Protein AF-A0A654TBV3-F1 (afdb_monomer)

Foldseek 3Di:
DLLVVLVVCVVVVVVCLCDPPPDSRNVNVVVVVVCVVCVVVVHDPVRVVVVPPPD

Solvent-accessible surface area (backbone atoms only — not comparable to full-atom values): 3150 Å² total; per-residue (Å²): 108,70,50,59,58,16,45,52,39,33,74,71,65,43,61,62,28,44,65,40,79,98,48,74,7,29,47,50,42,48,50,53,53,50,52,52,52,38,49,73,74,74,40,50,74,69,56,51,56,66,74,54,79,80,125

pLDDT: mean 91.6, std 11.86, range [44.03, 97.94]

Structure (mmCIF, N/CA/C/O backbone):
data_AF-A0A654TBV3-F1
#
_entry.id   AF-A0A654TBV3-F1
#
loop_
_atom_site.group_PDB
_atom_site.id
_atom_site.type_symbol
_atom_site.l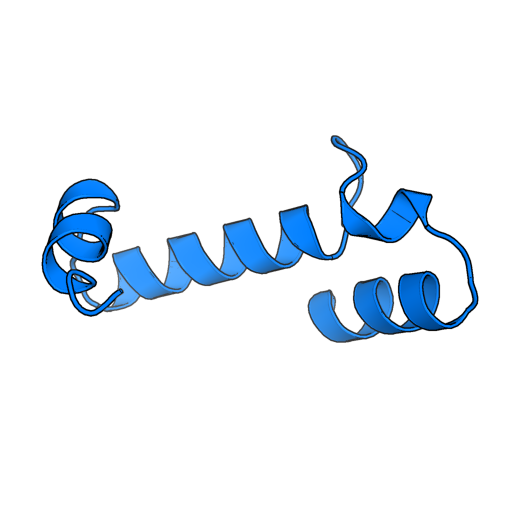abel_atom_id
_atom_site.label_alt_id
_atom_site.label_comp_id
_atom_site.label_asym_id
_atom_site.label_entity_id
_atom_site.label_seq_id
_atom_site.pdbx_PDB_ins_code
_atom_site.Cartn_x
_atom_site.Cartn_y
_atom_site.Cartn_z
_atom_site.occupancy
_atom_site.B_iso_or_equiv
_atom_site.auth_seq_id
_atom_site.auth_comp_id
_atom_site.auth_asym_id
_atom_site.auth_atom_id
_atom_site.pdbx_PDB_model_num
ATOM 1 N N . MET A 1 1 ? -4.757 -8.027 -12.253 1.00 85.81 1 MET A N 1
ATOM 2 C CA . MET A 1 1 ? -5.100 -7.267 -11.027 1.00 85.81 1 MET A CA 1
ATOM 3 C C . MET A 1 1 ? -3.982 -6.266 -10.738 1.00 85.81 1 MET A C 1
ATOM 5 O O . MET A 1 1 ? -2.834 -6.609 -11.011 1.00 85.81 1 MET A O 1
ATOM 9 N N . LYS A 1 2 ? -4.287 -5.059 -10.232 1.00 91.94 2 LYS A N 1
ATOM 10 C CA . LYS A 1 2 ? -3.318 -3.951 -10.070 1.00 91.94 2 LYS A CA 1
ATOM 11 C C . LYS A 1 2 ? -2.068 -4.329 -9.262 1.00 91.94 2 LYS A C 1
ATOM 13 O O . LYS A 1 2 ? -0.957 -4.046 -9.697 1.00 91.94 2 LYS A O 1
ATOM 18 N N . LEU A 1 3 ? -2.240 -5.067 -8.162 1.00 94.06 3 LEU A N 1
ATOM 19 C CA . LEU A 1 3 ? -1.134 -5.467 -7.283 1.00 94.06 3 LEU A CA 1
ATOM 20 C C . LEU A 1 3 ? -0.086 -6.326 -8.010 1.00 94.06 3 LEU A C 1
ATOM 22 O O . LEU A 1 3 ? 1.115 -6.114 -7.866 1.00 94.06 3 LEU A O 1
ATOM 26 N N . ARG A 1 4 ? -0.540 -7.269 -8.849 1.00 96.75 4 ARG A N 1
ATOM 27 C CA . ARG A 1 4 ? 0.351 -8.103 -9.670 1.00 96.75 4 ARG A CA 1
ATOM 28 C C . ARG A 1 4 ? 1.107 -7.261 -10.696 1.00 96.75 4 ARG A C 1
ATOM 30 O O . ARG A 1 4 ? 2.307 -7.439 -10.829 1.00 96.75 4 ARG A O 1
ATOM 37 N N . ALA A 1 5 ? 0.428 -6.324 -11.358 1.00 96.75 5 ALA A N 1
ATOM 38 C CA . ALA A 1 5 ? 1.063 -5.459 -12.349 1.00 96.75 5 ALA A CA 1
ATOM 39 C C . ALA A 1 5 ? 2.172 -4.588 -11.729 1.00 96.75 5 ALA A C 1
ATOM 41 O O . ALA A 1 5 ? 3.258 -4.487 -12.297 1.00 96.75 5 ALA A O 1
ATOM 42 N N . ALA A 1 6 ? 1.934 -4.020 -10.543 1.00 96.50 6 ALA A N 1
ATOM 43 C CA . ALA A 1 6 ? 2.946 -3.263 -9.812 1.00 96.50 6 ALA A CA 1
ATOM 44 C C . ALA A 1 6 ? 4.123 -4.149 -9.361 1.00 96.50 6 ALA A C 1
ATOM 46 O O . ALA A 1 6 ? 5.283 -3.763 -9.501 1.00 96.50 6 ALA A O 1
ATOM 47 N N . LEU A 1 7 ? 3.845 -5.374 -8.895 1.00 96.81 7 LEU A N 1
ATOM 48 C CA . LEU A 1 7 ? 4.880 -6.345 -8.528 1.00 96.81 7 LEU A CA 1
ATOM 49 C C . LEU A 1 7 ? 5.762 -6.734 -9.719 1.00 96.81 7 LEU A C 1
ATOM 51 O O . LEU A 1 7 ? 6.977 -6.854 -9.572 1.00 96.81 7 LEU A O 1
ATOM 55 N N . ASP A 1 8 ? 5.166 -6.931 -10.893 1.00 97.94 8 ASP A N 1
ATOM 56 C CA . ASP A 1 8 ? 5.901 -7.308 -12.100 1.00 97.94 8 ASP A CA 1
ATOM 57 C C . ASP A 1 8 ? 6.869 -6.193 -12.531 1.00 97.94 8 ASP A C 1
ATOM 59 O O . ASP A 1 8 ? 7.985 -6.482 -12.959 1.00 97.94 8 ASP A O 1
ATOM 63 N N . LYS A 1 9 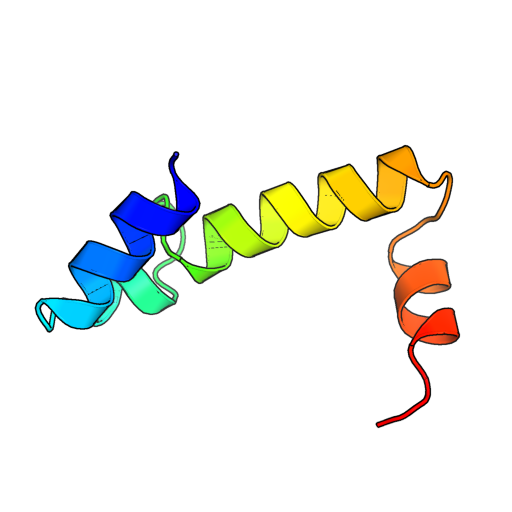? 6.501 -4.919 -12.334 1.00 96.94 9 LYS A N 1
ATOM 64 C CA . LYS A 1 9 ? 7.392 -3.767 -12.566 1.00 96.94 9 LYS A CA 1
ATOM 65 C C . LYS A 1 9 ? 8.571 -3.729 -11.597 1.00 96.94 9 LYS A C 1
ATOM 67 O O . LYS A 1 9 ? 9.707 -3.561 -12.038 1.00 96.94 9 LYS A O 1
ATOM 72 N N . VAL A 1 10 ? 8.323 -3.971 -10.308 1.00 96.94 10 VAL A N 1
ATOM 73 C CA . VAL A 1 10 ? 9.392 -4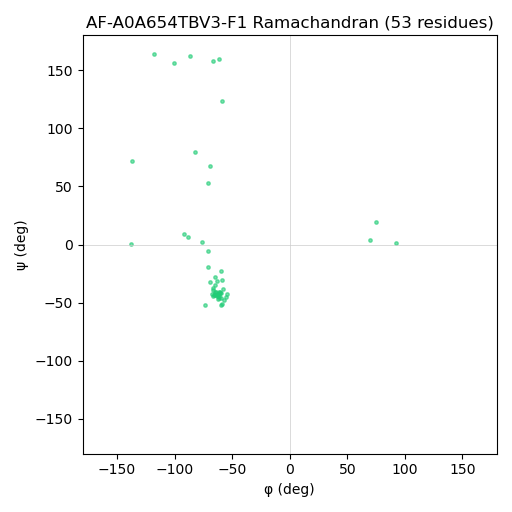.087 -9.299 1.00 96.94 10 VAL A CA 1
ATOM 74 C C . VAL A 1 10 ? 10.345 -5.230 -9.656 1.00 96.94 10 VAL A C 1
ATOM 76 O O . VAL A 1 10 ? 11.561 -5.051 -9.644 1.00 96.94 10 VAL A O 1
ATOM 79 N N . LYS A 1 11 ? 9.810 -6.399 -10.035 1.00 97.00 11 LYS A N 1
ATOM 80 C CA . LYS A 1 11 ? 10.610 -7.565 -10.450 1.00 97.00 11 LYS A CA 1
ATOM 81 C C . LYS A 1 11 ? 11.402 -7.332 -11.735 1.00 97.00 11 LYS A C 1
ATOM 83 O O . LYS A 1 11 ? 12.455 -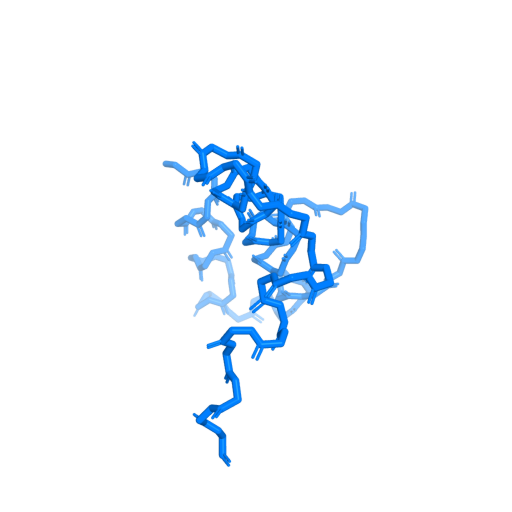7.937 -11.904 1.00 97.00 11 LYS A O 1
ATOM 88 N N . ALA A 1 12 ? 10.923 -6.453 -12.611 1.00 97.50 12 ALA A N 1
ATOM 89 C CA . ALA A 1 12 ? 11.644 -6.011 -13.800 1.00 97.50 12 ALA A CA 1
ATOM 90 C C . ALA A 1 12 ? 12.768 -4.995 -13.497 1.00 97.50 12 ALA A C 1
ATOM 92 O O . ALA A 1 12 ? 13.428 -4.532 -14.423 1.00 97.50 12 ALA A O 1
ATOM 93 N N . GLY A 1 13 ? 13.001 -4.653 -12.222 1.00 97.12 13 GLY A N 1
ATOM 94 C CA . GLY A 1 13 ? 14.078 -3.763 -11.781 1.00 97.12 13 GLY A C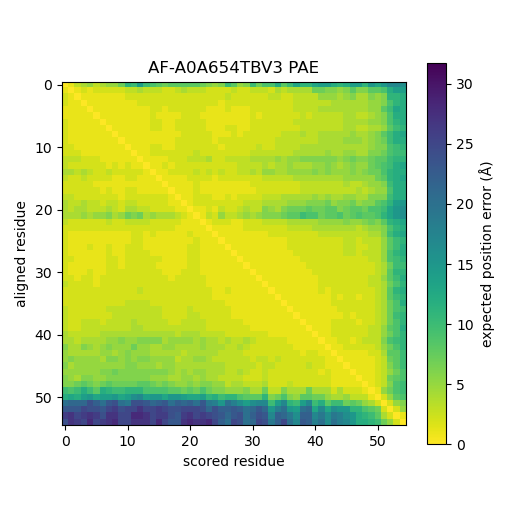A 1
ATOM 95 C C . GLY A 1 13 ? 13.681 -2.291 -11.672 1.00 97.12 13 GLY A C 1
ATOM 96 O O . GLY A 1 13 ? 14.511 -1.466 -11.292 1.00 97.12 13 GLY A O 1
ATOM 97 N N . ASP A 1 14 ? 12.424 -1.941 -11.953 1.00 96.44 14 ASP A N 1
ATOM 98 C CA . ASP A 1 14 ? 11.935 -0.573 -11.795 1.00 96.44 14 ASP A CA 1
ATOM 99 C C . ASP A 1 14 ? 11.550 -0.317 -10.327 1.00 96.44 14 ASP A C 1
ATOM 101 O O . ASP A 1 14 ? 10.386 -0.392 -9.927 1.00 96.44 14 ASP A O 1
ATOM 105 N N . ILE A 1 15 ? 12.564 -0.052 -9.497 1.00 94.25 15 ILE A N 1
ATOM 106 C CA . ILE A 1 15 ? 12.436 0.124 -8.039 1.00 94.25 15 ILE A CA 1
ATOM 107 C C . ILE A 1 15 ? 11.492 1.274 -7.664 1.00 94.25 15 ILE A C 1
ATOM 109 O O . ILE A 1 15 ? 10.895 1.248 -6.587 1.00 94.25 15 ILE A O 1
ATOM 113 N N . ALA A 1 16 ? 11.275 2.249 -8.553 1.00 94.75 16 ALA A N 1
ATOM 114 C CA . ALA A 1 16 ? 10.298 3.306 -8.313 1.00 94.75 16 ALA A CA 1
ATOM 115 C C . ALA A 1 16 ? 8.881 2.738 -8.107 1.00 94.75 16 ALA A C 1
ATOM 117 O O . ALA A 1 16 ? 8.114 3.281 -7.316 1.00 94.75 16 ALA A O 1
ATOM 118 N N . TRP A 1 17 ? 8.540 1.604 -8.727 1.00 97.62 17 TRP A N 1
ATOM 119 C CA . TRP A 1 17 ? 7.246 0.944 -8.523 1.00 97.62 17 TRP A CA 1
ATOM 120 C C . TRP A 1 17 ? 7.082 0.287 -7.155 1.00 97.62 17 TRP A C 1
ATOM 122 O O . TRP A 1 17 ? 5.987 -0.185 -6.861 1.00 97.62 17 TRP A O 1
ATOM 132 N N . LEU A 1 18 ? 8.112 0.253 -6.305 1.00 96.81 18 LEU A N 1
ATOM 133 C CA . LEU A 1 18 ? 7.990 -0.334 -4.974 1.00 96.81 18 LEU A CA 1
ATOM 134 C C . LEU A 1 18 ? 7.179 0.571 -4.039 1.00 96.81 18 LEU A C 1
ATOM 136 O O . LEU A 1 18 ? 6.215 0.105 -3.438 1.00 96.81 18 LEU A O 1
ATOM 140 N N . THR A 1 19 ? 7.548 1.853 -3.941 1.00 97.38 19 THR A N 1
ATOM 141 C CA . THR A 1 19 ? 6.981 2.785 -2.946 1.00 97.38 19 THR A CA 1
ATOM 142 C C . THR A 1 19 ? 6.668 4.184 -3.469 1.00 97.38 19 THR A C 1
ATOM 144 O O . THR A 1 19 ? 6.242 5.029 -2.680 1.00 97.38 19 THR A O 1
ATOM 147 N N . ARG A 1 20 ? 6.896 4.487 -4.759 1.00 95.94 20 ARG A N 1
ATOM 148 C CA . ARG A 1 20 ? 6.743 5.864 -5.248 1.00 95.94 20 ARG A CA 1
ATOM 149 C C . ARG A 1 20 ? 5.307 6.357 -5.010 1.00 95.94 20 ARG A C 1
ATOM 151 O O . ARG A 1 20 ? 4.363 5.737 -5.506 1.00 95.94 20 ARG A O 1
ATOM 158 N N . PRO A 1 21 ? 5.135 7.482 -4.294 1.00 90.81 21 PRO A N 1
ATOM 159 C CA . PRO A 1 21 ? 3.819 8.065 -4.088 1.00 90.81 21 PRO A CA 1
ATOM 160 C C . PRO A 1 21 ? 3.255 8.584 -5.417 1.00 90.81 21 PRO A C 1
ATOM 162 O O . PRO A 1 21 ? 4.014 8.892 -6.340 1.00 90.81 21 PRO A O 1
ATOM 165 N N . LEU A 1 22 ? 1.927 8.722 -5.494 1.00 90.81 22 LEU A N 1
ATOM 166 C CA . LEU A 1 22 ? 1.183 9.245 -6.658 1.00 90.81 22 LEU A CA 1
ATOM 167 C C . LEU A 1 22 ? 1.164 8.343 -7.904 1.00 90.81 22 LEU A C 1
ATOM 169 O O . LEU A 1 22 ? 0.617 8.737 -8.932 1.00 90.81 22 LEU A O 1
ATOM 173 N N . ILE A 1 23 ? 1.738 7.144 -7.827 1.00 93.19 23 ILE A N 1
ATOM 174 C CA . ILE A 1 23 ? 1.503 6.076 -8.799 1.00 93.19 23 ILE A CA 1
ATOM 175 C C . ILE A 1 23 ? 0.863 4.883 -8.089 1.00 93.19 23 ILE A C 1
ATOM 177 O O . ILE A 1 23 ? 0.974 4.752 -6.864 1.00 93.19 23 ILE A O 1
ATOM 181 N N . ASP A 1 24 ? 0.287 3.976 -8.875 1.00 96.31 24 ASP A N 1
ATOM 182 C CA . ASP A 1 24 ? -0.172 2.650 -8.440 1.00 96.31 24 ASP A CA 1
ATOM 183 C C . ASP A 1 24 ? 1.044 1.743 -8.139 1.00 96.31 24 ASP A C 1
ATOM 185 O O . ASP A 1 24 ? 1.200 0.653 -8.694 1.00 96.31 24 ASP A O 1
ATOM 189 N N . SER A 1 25 ? 1.957 2.226 -7.289 1.00 97.44 25 SER A N 1
ATOM 190 C CA . SER A 1 25 ? 3.091 1.463 -6.782 1.00 97.44 25 SER A CA 1
ATOM 191 C C . SER A 1 25 ? 2.585 0.255 -6.005 1.00 97.44 25 SER A C 1
ATOM 193 O O . SER A 1 25 ? 1.449 0.225 -5.526 1.00 97.44 25 SER A O 1
ATOM 195 N N . TYR A 1 26 ? 3.445 -0.745 -5.849 1.00 97.56 26 TYR A N 1
ATOM 196 C CA . TYR A 1 26 ? 3.118 -1.952 -5.107 1.00 97.56 26 TYR A CA 1
ATOM 197 C C . TYR A 1 26 ? 2.645 -1.614 -3.689 1.00 97.56 26 TYR A C 1
ATOM 199 O O . TYR A 1 26 ? 1.611 -2.120 -3.259 1.00 97.56 26 TYR A O 1
ATOM 207 N N . HIS A 1 27 ? 3.344 -0.703 -3.005 1.00 96.62 27 HIS A N 1
ATOM 208 C CA . HIS A 1 27 ? 2.941 -0.206 -1.693 1.00 96.62 27 HIS A CA 1
ATOM 209 C C . HIS A 1 27 ? 1.583 0.509 -1.719 1.00 96.62 27 HIS A C 1
ATOM 211 O O . HIS A 1 27 ? 0.749 0.222 -0.868 1.00 96.62 27 HIS A O 1
ATOM 217 N N . THR A 1 28 ? 1.334 1.408 -2.681 1.00 97.12 28 THR A N 1
ATOM 218 C CA . THR A 1 28 ? 0.054 2.138 -2.782 1.00 97.12 28 THR A CA 1
ATOM 219 C C . THR A 1 28 ? -1.118 1.174 -2.956 1.00 97.12 28 THR A C 1
ATOM 221 O O . THR A 1 28 ? -2.064 1.205 -2.178 1.00 97.12 28 THR A O 1
ATOM 224 N N . VAL A 1 29 ? -1.027 0.266 -3.932 1.00 97.12 29 VAL A N 1
ATOM 225 C CA . VAL A 1 29 ? -2.112 -0.679 -4.234 1.00 97.12 29 VAL A CA 1
ATOM 226 C C . VAL A 1 29 ? -2.324 -1.668 -3.088 1.00 97.12 29 VAL A C 1
ATOM 228 O O . VAL A 1 29 ? -3.458 -2.038 -2.790 1.00 97.12 29 VAL A O 1
ATOM 231 N N . TRP A 1 30 ? -1.244 -2.116 -2.440 1.00 96.50 30 TRP A N 1
ATOM 232 C CA . TRP A 1 30 ? -1.349 -2.951 -1.244 1.00 96.50 30 TRP A CA 1
ATOM 233 C C . TRP A 1 30 ? -2.035 -2.202 -0.099 1.00 96.50 30 TRP A C 1
ATOM 235 O O . TRP A 1 30 ? -2.905 -2.774 0.548 1.00 96.50 30 TRP A O 1
ATOM 245 N N . PHE A 1 31 ? -1.674 -0.937 0.130 1.00 95.81 31 PHE A N 1
ATOM 246 C CA . PHE A 1 31 ? -2.250 -0.114 1.190 1.00 95.81 31 PHE A CA 1
ATOM 247 C C . PHE A 1 31 ? -3.753 0.093 0.984 1.00 95.81 31 PHE A C 1
ATOM 249 O O . PHE A 1 31 ? -4.518 -0.111 1.920 1.00 95.81 31 PHE A O 1
ATOM 256 N N . GLU A 1 32 ? -4.175 0.432 -0.235 1.00 95.69 32 GLU A N 1
ATOM 257 C CA . GLU A 1 32 ? -5.591 0.587 -0.595 1.00 95.69 32 GLU A CA 1
ATOM 258 C C . GLU A 1 32 ? -6.377 -0.706 -0.344 1.00 95.69 32 GLU A C 1
ATOM 260 O O . GLU A 1 32 ? -7.368 -0.696 0.380 1.00 95.69 32 GLU A O 1
ATOM 265 N N . LEU A 1 33 ? -5.884 -1.839 -0.856 1.00 96.06 33 LEU A N 1
ATOM 266 C CA . LEU A 1 33 ? -6.510 -3.145 -0.634 1.00 96.06 33 LEU A CA 1
ATOM 267 C C . LEU A 1 33 ? -6.575 -3.505 0.858 1.00 96.06 33 LEU A C 1
ATOM 269 O O . LEU A 1 33 ? -7.565 -4.054 1.331 1.00 96.06 33 LEU A O 1
ATOM 273 N N . HIS A 1 34 ? -5.507 -3.230 1.602 1.00 95.56 34 HIS A N 1
ATOM 274 C CA . HIS A 1 34 ? -5.444 -3.501 3.032 1.00 95.56 34 HIS A CA 1
ATOM 275 C C . HIS A 1 34 ? -6.466 -2.663 3.815 1.00 95.56 34 HIS A C 1
ATOM 277 O O . HIS A 1 34 ? -7.126 -3.195 4.705 1.00 95.56 34 HIS A O 1
ATOM 283 N N . GLU A 1 35 ? -6.645 -1.386 3.460 1.00 96.31 35 GLU A N 1
ATOM 284 C CA . GLU A 1 35 ? -7.698 -0.539 4.036 1.00 96.31 35 GLU A CA 1
ATOM 285 C C . GLU A 1 35 ? -9.099 -1.067 3.730 1.00 96.31 35 GLU A C 1
ATOM 287 O O . GLU A 1 35 ? -9.938 -1.135 4.630 1.00 96.31 35 GLU A O 1
ATOM 292 N N . GLU A 1 36 ? -9.350 -1.484 2.488 1.00 96.69 36 GLU A N 1
ATOM 293 C CA . GLU A 1 36 ? -10.635 -2.068 2.096 1.00 96.69 36 GLU A CA 1
ATOM 294 C C . GLU A 1 36 ? -10.944 -3.338 2.89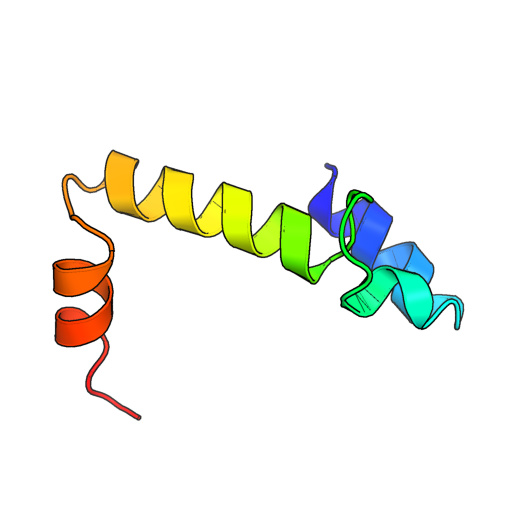9 1.00 96.69 36 GLU A C 1
ATOM 296 O O . GLU A 1 36 ? -12.074 -3.526 3.350 1.00 96.69 36 GLU A O 1
ATOM 301 N N . LEU A 1 37 ? -9.944 -4.195 3.132 1.00 96.50 37 LEU A N 1
ATOM 302 C CA . LEU A 1 37 ? -10.109 -5.412 3.929 1.00 96.50 37 LEU A CA 1
ATOM 303 C C . LEU A 1 37 ? -10.418 -5.109 5.3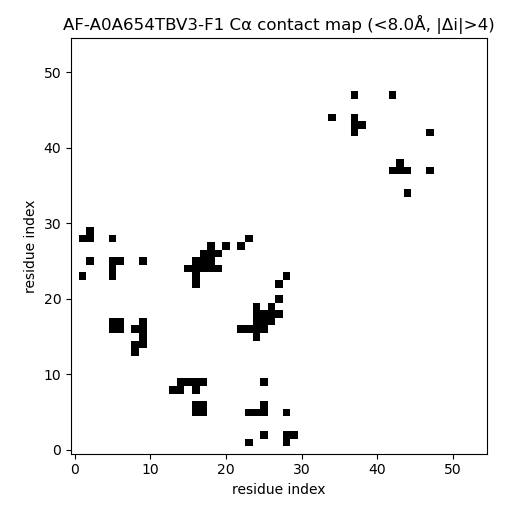97 1.00 96.50 37 LEU A C 1
ATOM 305 O O . LEU A 1 37 ? -11.314 -5.738 5.953 1.00 96.50 37 LEU A O 1
ATOM 309 N N . ILE A 1 38 ? -9.721 -4.143 6.006 1.00 96.00 38 ILE A N 1
ATOM 310 C CA . ILE A 1 38 ? -9.983 -3.692 7.383 1.00 96.00 38 ILE A CA 1
ATOM 311 C C . ILE A 1 38 ? -11.437 -3.230 7.529 1.00 96.00 38 ILE A C 1
ATOM 313 O O . ILE A 1 38 ? -12.145 -3.668 8.437 1.00 96.00 38 ILE A O 1
ATOM 317 N N . GLN A 1 39 ? -11.908 -2.406 6.593 1.00 96.44 39 GLN A N 1
ATOM 318 C CA . GLN A 1 39 ? -13.288 -1.923 6.596 1.00 96.44 39 GLN A CA 1
ATOM 319 C C . GLN A 1 39 ? -14.292 -3.053 6.351 1.00 96.44 39 GLN A C 1
ATOM 321 O O . GLN A 1 39 ? -15.336 -3.101 7.001 1.00 96.44 39 GLN A O 1
ATOM 326 N N . ALA A 1 40 ? -13.977 -3.990 5.452 1.00 97.00 40 ALA A N 1
ATOM 327 C CA . ALA A 1 40 ? -14.843 -5.123 5.137 1.00 97.00 40 ALA A CA 1
ATOM 328 C C . ALA A 1 40 ? -15.072 -6.050 6.341 1.00 97.00 40 ALA A C 1
ATOM 330 O O . ALA A 1 40 ? -16.148 -6.634 6.463 1.00 97.00 40 ALA A O 1
ATOM 331 N N . VAL A 1 41 ? -14.092 -6.166 7.244 1.00 95.94 41 VAL A N 1
ATOM 332 C CA . VAL A 1 41 ? -14.231 -6.929 8.497 1.00 95.94 41 VAL A CA 1
ATOM 333 C C . VAL A 1 41 ? -14.799 -6.101 9.657 1.00 95.94 41 VAL A C 1
ATOM 335 O O . VAL A 1 41 ? -14.888 -6.601 10.775 1.00 95.94 41 VAL A O 1
ATOM 338 N N . GLY A 1 42 ? -15.217 -4.857 9.404 1.00 96.06 42 GLY A N 1
ATOM 339 C CA . GLY A 1 42 ? -15.846 -3.983 10.396 1.00 96.06 42 GLY A CA 1
ATOM 340 C C . GLY A 1 42 ? -14.877 -3.387 11.416 1.00 96.06 42 GLY A C 1
ATOM 341 O O . GLY A 1 42 ? -15.320 -2.966 12.481 1.00 96.06 42 GLY A O 1
ATOM 342 N N . LEU A 1 43 ? -13.578 -3.360 11.108 1.00 95.81 43 LEU A N 1
ATOM 343 C CA . LEU A 1 43 ? -12.552 -2.773 11.965 1.00 95.81 43 LEU A CA 1
ATOM 344 C C . LEU A 1 43 ? -12.157 -1.380 11.473 1.00 95.81 43 LEU A C 1
ATOM 346 O O . LEU A 1 43 ? -12.252 -1.042 10.293 1.00 95.81 43 LEU A O 1
ATOM 350 N N . THR A 1 44 ? -11.642 -0.575 12.392 1.00 94.44 44 TH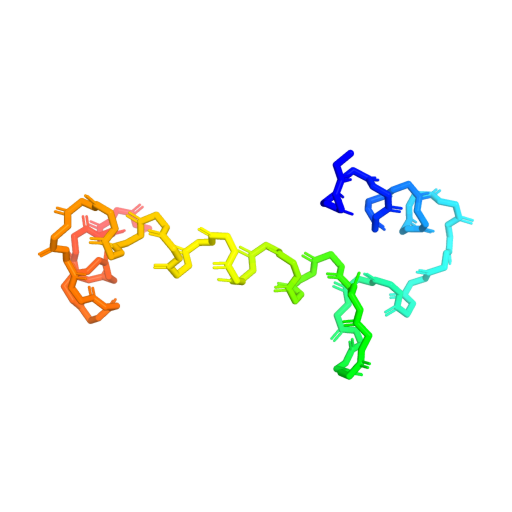R A N 1
ATOM 351 C CA . THR A 1 44 ? -10.816 0.591 12.082 1.00 94.44 44 THR A CA 1
ATOM 352 C C . THR A 1 44 ? -9.349 0.184 11.934 1.00 94.44 44 THR A C 1
ATOM 354 O O . THR A 1 44 ? -8.912 -0.861 12.419 1.00 94.44 44 THR A O 1
ATOM 357 N N . ARG A 1 45 ? -8.541 1.039 11.296 1.00 89.56 45 ARG A N 1
ATOM 358 C CA . ARG A 1 45 ? -7.092 0.816 11.168 1.00 89.56 45 ARG A CA 1
ATOM 359 C C . ARG A 1 45 ? -6.385 0.679 12.519 1.00 89.56 45 ARG A C 1
ATOM 361 O O . ARG A 1 45 ? -5.468 -0.126 12.642 1.00 89.56 45 ARG A O 1
ATOM 368 N N . ASP A 1 46 ? -6.799 1.459 13.511 1.00 93.06 46 ASP A N 1
ATOM 369 C CA . ASP A 1 46 ? -6.238 1.406 14.863 1.00 93.06 46 ASP A CA 1
ATOM 370 C C . ASP A 1 46 ? -6.580 0.082 15.570 1.00 93.06 46 ASP A C 1
ATOM 372 O O . ASP A 1 46 ? -5.702 -0.550 16.153 1.00 93.06 46 ASP A O 1
ATOM 376 N N . GLU A 1 47 ? -7.821 -0.398 15.444 1.00 92.25 47 GLU A N 1
ATOM 377 C CA . GLU A 1 47 ? -8.225 -1.710 15.970 1.00 92.25 47 GLU A CA 1
ATOM 378 C C . GLU A 1 47 ? -7.491 -2.856 15.267 1.00 92.25 47 GLU A C 1
ATOM 380 O O . GLU A 1 47 ? -7.006 -3.772 15.931 1.00 92.25 47 GLU A O 1
ATOM 385 N N . ALA A 1 48 ? -7.346 -2.785 13.940 1.00 88.81 48 ALA A N 1
ATOM 386 C CA . ALA A 1 48 ? -6.584 -3.762 13.171 1.00 88.81 48 ALA A CA 1
ATOM 387 C C . ALA A 1 48 ? -5.104 -3.789 13.594 1.00 88.81 48 ALA A C 1
ATOM 389 O O . ALA A 1 48 ? -4.548 -4.869 13.792 1.00 88.81 48 ALA A O 1
ATOM 390 N N . ALA A 1 49 ? -4.485 -2.622 13.810 1.00 88.50 49 ALA A N 1
ATOM 391 C CA . ALA A 1 49 ? -3.109 -2.523 14.294 1.00 88.50 49 ALA A CA 1
ATOM 392 C C . ALA A 1 49 ? -2.938 -3.166 15.681 1.00 88.50 49 ALA A C 1
ATOM 394 O O . ALA A 1 49 ? -2.014 -3.946 15.874 1.00 88.50 49 ALA A O 1
ATOM 395 N N . LYS A 1 50 ? -3.869 -2.918 16.612 1.00 87.69 50 LYS A N 1
ATOM 396 C CA . LYS A 1 50 ? -3.867 -3.513 17.963 1.00 87.69 50 LYS A CA 1
ATOM 397 C C . LYS A 1 50 ? -4.152 -5.015 17.964 1.00 87.69 50 LYS A C 1
ATOM 399 O O . LYS A 1 50 ? -3.657 -5.742 18.817 1.00 87.69 50 LYS A O 1
ATOM 404 N N . SER A 1 51 ? -4.959 -5.498 17.018 1.00 77.19 51 SER A N 1
ATOM 405 C CA . SER A 1 51 ? -5.231 -6.933 16.858 1.00 77.19 51 SER A CA 1
ATOM 406 C C . SER A 1 51 ? -4.031 -7.715 16.308 1.00 77.19 51 SER A C 1
ATOM 408 O O . SER A 1 51 ? -3.971 -8.934 16.457 1.00 77.19 51 SER A O 1
ATOM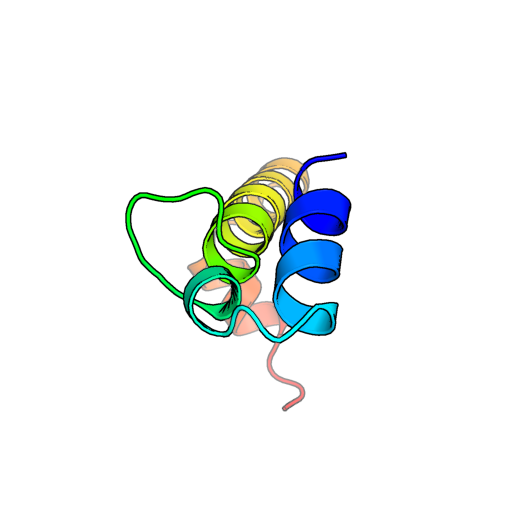 410 N N . GLY A 1 52 ? -3.084 -7.008 15.680 1.00 64.31 52 GLY A N 1
ATOM 411 C CA . GLY A 1 52 ? -1.892 -7.553 15.042 1.00 64.31 52 GLY A CA 1
ATOM 412 C C . GLY A 1 52 ? -0.652 -7.632 15.934 1.00 64.31 52 GLY A C 1
ATOM 413 O O . GLY A 1 52 ? 0.407 -7.942 15.394 1.00 64.31 52 GLY A O 1
ATOM 414 N N . ASP A 1 53 ? -0.757 -7.380 17.249 1.00 50.88 53 ASP A N 1
ATOM 415 C CA . ASP A 1 53 ? 0.341 -7.520 18.225 1.00 50.88 53 ASP A CA 1
ATOM 416 C C . ASP A 1 53 ? 0.725 -9.003 18.436 1.00 50.88 53 ASP A C 1
ATOM 418 O O . ASP A 1 53 ? 0.529 -9.620 19.482 1.00 50.88 53 ASP A O 1
ATOM 422 N N . ALA A 1 54 ? 1.284 -9.580 17.381 1.00 48.56 54 ALA A N 1
ATOM 423 C CA . ALA A 1 54 ? 2.192 -10.707 17.366 1.00 48.56 54 ALA A CA 1
ATOM 424 C C . ALA A 1 54 ? 3.292 -10.343 16.355 1.00 48.56 54 ALA A C 1
ATOM 426 O O . ALA A 1 54 ? 3.322 -10.859 15.237 1.00 48.56 54 ALA A O 1
ATOM 427 N N . GLN A 1 55 ? 4.152 -9.391 16.731 1.00 44.03 55 GLN A N 1
ATOM 428 C CA . GLN A 1 55 ? 5.394 -9.083 16.020 1.00 44.03 55 GLN A CA 1
ATOM 429 C C . GLN A 1 55 ? 6.600 -9.398 16.902 1.00 44.03 55 GLN A C 1
ATOM 431 O O . GLN A 1 55 ? 6.549 -9.073 18.109 1.00 44.03 55 GLN A O 1
#

Sequence (55 aa):
MKLRAALDKVKAGDIAWLTRPLIDSYHTVWFELHEELIQAVGLTRDEAAKSGDAQ

Mean predicted aligned error: 4.47 Å

Radius of gyration: 13.35 Å; Cα contacts (8 Å, |Δi|>4): 46; chains: 1; bounding box: 30×20×32 Å

Organism: Mycobacterium tuberculosis (NCBI:txid1773)

Secondary structure (DSSP, 8-state):
-HHHHHHHHHHTT-THHHH-TTS--HHHHHHHHHHHHHHHTT--HHHHHHHT---